Protein AF-A0A4V1SB12-F1 (afdb_monomer)

Radius of gyration: 50.62 Å; Cα contacts (8 Å, |Δi|>4): 23; chains: 1; bounding box: 118×38×130 Å

Foldseek 3Di:
DDDDDPPVVVVVVVVVVPPPPDDDDDDDDDDDDDDDDDDDDPDPVPDDDDDDDDPDPPPWDWPDADDPPD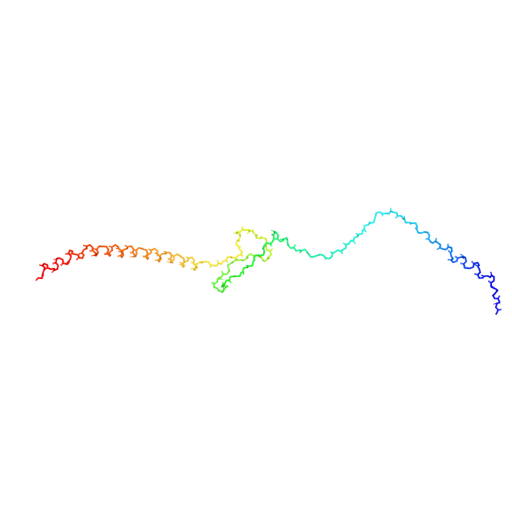DDDPPDDHTDTDCVVVVVVVVVVVVVVVVVVVVVVVVVVVVVVCVVCVVVVVVVVVVVD

Mean predicted aligned error: 17.84 Å

Sequence (129 aa):
MARITPLHLIPALIAAASHAGEITIERRPFHIDRTVSATVLPDPGGCQLVRLDPAAWGDFTIIDIAAHGASVKKGETLVRFETDEIDRKLVDSRRALESGRLALAQAEQEAKLREETTPHKLEAARKAA

Solvent-accessible surface area (backbone atoms only — not comparable to full-atom values): 8763 Å² total; per-residue (Å²): 140,83,87,82,64,81,79,67,57,59,67,58,56,54,64,67,69,64,70,73,78,81,76,84,82,76,92,64,96,79,85,84,86,78,90,76,96,76,82,89,72,79,52,81,90,79,54,80,88,82,80,88,81,72,96,69,71,87,87,54,57,75,75,46,67,60,62,90,89,62,91,77,60,95,91,60,81,57,65,43,61,66,48,72,66,59,54,50,52,49,53,52,51,52,50,51,51,53,52,50,53,50,52,50,54,49,52,53,51,53,49,52,52,46,63,68,46,45,61,59,50,52,53,53,54,62,73,76,108

pLDDT: mean 75.19, std 14.62, range [38.84, 97.06]

Secondary structure (DSSP, 8-state):
-----GGGHHHHHHHHHT----------------------PPPTTT--------S-STT--EEEEPPTT----TT--SEEEP-HHHHHHHHHHHHHHHHHHHHHHHHHHHHHHHHHHHHHHHHHHHH--

Structure (mmCIF, N/CA/C/O backbone):
data_AF-A0A4V1SB12-F1
#
_entry.id   AF-A0A4V1SB12-F1
#
loop_
_atom_site.group_PDB
_atom_site.id
_atom_site.type_symbol
_atom_site.label_atom_id
_atom_site.label_alt_id
_atom_site.label_comp_id
_atom_site.label_asym_id
_atom_site.label_entity_id
_atom_site.label_seq_id
_atom_site.pdbx_PDB_ins_code
_atom_site.Cartn_x
_atom_site.Cartn_y
_atom_site.Cartn_z
_atom_site.occupancy
_atom_site.B_iso_or_equiv
_atom_site.auth_seq_id
_atom_site.auth_comp_id
_atom_site.auth_asym_id
_atom_site.auth_atom_id
_atom_site.pdbx_PDB_model_num
ATOM 1 N N . MET A 1 1 ? 85.931 -1.681 -69.506 1.00 38.84 1 MET A N 1
ATOM 2 C CA . MET A 1 1 ? 86.534 -0.615 -68.674 1.00 38.84 1 MET A CA 1
ATOM 3 C C . MET A 1 1 ? 86.312 0.729 -69.360 1.00 38.84 1 MET A C 1
ATOM 5 O O . MET A 1 1 ? 87.125 1.126 -70.182 1.00 38.84 1 MET A O 1
ATOM 9 N N . ALA A 1 2 ? 85.187 1.394 -69.089 1.00 42.78 2 ALA A N 1
ATOM 10 C CA . ALA A 1 2 ? 84.921 2.745 -69.587 1.00 42.78 2 ALA A CA 1
ATOM 11 C C . ALA A 1 2 ? 85.352 3.749 -68.508 1.00 42.78 2 ALA A C 1
ATOM 13 O O . ALA A 1 2 ? 84.915 3.649 -67.364 1.00 42.78 2 ALA A O 1
ATOM 14 N N . ARG A 1 3 ? 86.273 4.657 -68.847 1.00 46.78 3 ARG A N 1
ATOM 15 C CA . ARG A 1 3 ? 86.781 5.695 -67.940 1.00 46.78 3 ARG A CA 1
ATOM 16 C C . ARG A 1 3 ? 85.720 6.790 -67.807 1.00 46.78 3 ARG A C 1
ATOM 18 O O . ARG A 1 3 ? 85.483 7.519 -68.762 1.00 46.78 3 ARG A O 1
ATOM 25 N N . ILE A 1 4 ? 85.075 6.877 -66.645 1.00 52.66 4 ILE A N 1
ATOM 26 C CA . ILE A 1 4 ? 84.057 7.890 -66.344 1.00 52.66 4 ILE A CA 1
ATOM 27 C C . ILE A 1 4 ? 84.774 9.123 -65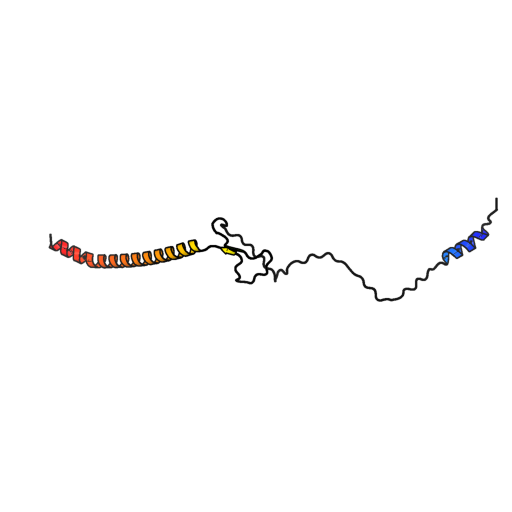.781 1.00 52.66 4 ILE A C 1
ATOM 29 O O . ILE A 1 4 ? 85.281 9.111 -64.663 1.00 52.66 4 ILE A O 1
ATOM 33 N N . THR A 1 5 ? 84.872 10.167 -66.597 1.00 51.50 5 THR A N 1
ATOM 34 C CA . THR A 1 5 ? 85.393 11.495 -66.249 1.00 51.50 5 THR A CA 1
ATOM 35 C C . THR A 1 5 ? 84.414 12.239 -65.320 1.00 51.50 5 THR A C 1
ATOM 37 O O . THR A 1 5 ? 83.203 12.180 -65.541 1.00 51.50 5 THR A O 1
ATOM 40 N N . PRO A 1 6 ? 84.897 13.004 -64.318 1.00 50.50 6 PRO A N 1
ATOM 41 C CA . PRO A 1 6 ? 84.055 13.646 -63.294 1.00 50.50 6 PRO A CA 1
ATOM 42 C C . PRO A 1 6 ? 83.186 14.806 -63.820 1.00 50.50 6 PRO A C 1
ATOM 44 O O . PRO A 1 6 ? 82.346 15.331 -63.095 1.00 50.50 6 PRO A O 1
ATOM 47 N N . LEU A 1 7 ? 83.346 15.195 -65.090 1.00 51.06 7 LEU A N 1
ATOM 48 C CA . LEU A 1 7 ? 82.630 16.315 -65.705 1.00 51.06 7 LEU A CA 1
ATOM 49 C C . LEU A 1 7 ? 81.164 15.987 -66.054 1.00 51.06 7 LEU A C 1
ATOM 51 O O . LEU A 1 7 ? 80.351 16.892 -66.220 1.00 51.06 7 LEU A O 1
ATOM 55 N N . HIS A 1 8 ? 80.797 14.703 -66.115 1.00 49.06 8 HIS A N 1
ATOM 56 C CA . HIS A 1 8 ? 79.422 14.270 -66.397 1.00 49.06 8 HIS A CA 1
ATOM 57 C C . HIS A 1 8 ? 78.562 14.059 -65.141 1.00 49.06 8 HIS A C 1
ATOM 59 O O . HIS A 1 8 ? 77.386 13.727 -65.265 1.00 49.06 8 HIS A O 1
ATOM 65 N N . LEU A 1 9 ? 79.108 14.280 -63.938 1.00 49.69 9 LEU A N 1
ATOM 66 C CA . LEU A 1 9 ? 78.349 14.166 -62.686 1.00 49.69 9 LEU A CA 1
ATOM 67 C C . LEU A 1 9 ? 77.522 15.432 -62.377 1.00 49.69 9 LEU A C 1
ATOM 69 O O . LEU A 1 9 ? 76.523 15.371 -61.666 1.00 49.69 9 LEU A O 1
ATOM 73 N N . ILE A 1 10 ? 77.920 16.579 -62.935 1.00 53.38 10 ILE A N 1
ATOM 74 C CA . ILE A 1 10 ? 77.315 17.890 -62.652 1.00 53.38 10 ILE A CA 1
ATOM 75 C C . ILE A 1 10 ? 75.918 18.065 -63.294 1.00 53.38 10 ILE A C 1
ATOM 77 O O . ILE A 1 10 ? 75.017 18.517 -62.587 1.00 53.38 10 ILE A O 1
ATOM 81 N N . PRO A 1 11 ? 75.650 17.672 -64.561 1.00 54.12 11 PRO A N 1
ATOM 82 C CA . PRO A 1 11 ? 74.310 17.826 -65.137 1.00 54.12 11 PRO A CA 1
ATOM 83 C C . PRO A 1 11 ? 73.275 16.875 -64.514 1.00 54.12 11 PRO A C 1
ATOM 85 O O . PRO A 1 11 ? 72.098 17.218 -64.430 1.00 54.12 11 PRO A O 1
ATOM 88 N N . ALA A 1 12 ? 73.703 15.702 -64.032 1.00 54.16 12 ALA A N 1
ATOM 89 C CA . ALA A 1 12 ? 72.817 14.735 -63.385 1.00 54.16 12 ALA A CA 1
ATOM 90 C C . ALA A 1 12 ? 72.334 15.211 -62.000 1.00 54.16 12 ALA A C 1
ATOM 92 O O . ALA A 1 12 ? 71.198 14.937 -61.616 1.00 54.16 12 ALA A O 1
ATOM 93 N N . LEU A 1 13 ? 73.162 15.974 -61.274 1.00 50.84 13 LEU A N 1
ATOM 94 C CA . LEU A 1 13 ? 72.804 16.526 -59.963 1.00 50.84 13 LEU A CA 1
ATOM 95 C C . LEU A 1 13 ? 71.764 17.660 -60.072 1.00 50.84 13 LEU A C 1
ATOM 97 O O . LEU A 1 13 ? 70.901 17.795 -59.208 1.00 50.84 13 LEU A O 1
ATOM 101 N N . ILE A 1 14 ? 71.801 18.439 -61.160 1.00 51.94 14 ILE A N 1
ATOM 102 C CA . ILE A 1 14 ? 70.862 19.549 -61.400 1.00 51.94 14 ILE A CA 1
ATOM 103 C C . ILE A 1 14 ? 69.477 19.020 -61.812 1.00 51.94 14 ILE A C 1
ATOM 105 O O . ILE A 1 14 ? 68.459 19.557 -61.377 1.00 51.94 14 ILE A O 1
ATOM 109 N N . ALA A 1 15 ? 69.416 17.919 -62.571 1.00 51.31 15 ALA A N 1
ATOM 110 C CA . ALA A 1 15 ? 68.150 17.290 -62.957 1.00 51.31 15 ALA A CA 1
ATOM 111 C C . ALA A 1 15 ? 67.375 16.708 -61.756 1.00 51.31 15 ALA A C 1
ATOM 113 O O . ALA A 1 15 ? 66.145 16.730 -61.743 1.00 51.31 15 ALA A O 1
ATOM 114 N N . ALA A 1 16 ? 68.073 16.234 -60.718 1.00 51.50 16 ALA A N 1
ATOM 115 C CA . ALA A 1 16 ? 67.436 15.714 -59.506 1.00 51.50 16 ALA A CA 1
ATOM 116 C C . ALA A 1 16 ? 66.861 16.828 -58.607 1.00 51.50 16 ALA A C 1
ATOM 118 O O . ALA A 1 16 ? 65.818 16.630 -57.988 1.00 51.50 16 ALA A O 1
ATOM 119 N N . ALA A 1 17 ? 67.488 18.010 -58.577 1.00 51.56 17 ALA A N 1
ATOM 120 C CA . ALA A 1 17 ? 67.050 19.145 -57.757 1.00 51.56 17 ALA A CA 1
ATOM 121 C C . ALA A 1 17 ? 65.850 19.923 -58.341 1.00 51.56 17 ALA A C 1
ATOM 123 O O . ALA A 1 17 ? 65.235 20.715 -57.631 1.00 51.56 17 ALA A O 1
ATOM 124 N N . SER A 1 18 ? 65.499 19.702 -59.616 1.00 49.19 18 SER A N 1
ATOM 125 C CA . SER A 1 18 ? 64.457 20.465 -60.325 1.00 49.19 18 SER A CA 1
ATOM 126 C C . SER A 1 18 ? 63.044 19.873 -60.236 1.00 49.19 18 SER A C 1
ATOM 128 O O . SER A 1 18 ? 62.115 20.435 -60.816 1.00 49.19 18 SER A O 1
ATOM 130 N N . HIS A 1 19 ? 62.834 18.777 -59.505 1.00 53.59 19 HIS A N 1
ATOM 131 C CA . HIS A 1 19 ? 61.485 18.261 -59.246 1.00 53.59 19 HIS A CA 1
ATOM 132 C C . HIS A 1 19 ? 60.880 18.980 -58.035 1.00 53.59 19 HIS A C 1
ATOM 134 O O . HIS A 1 19 ? 60.529 18.368 -57.028 1.00 53.59 19 HIS A O 1
ATOM 140 N N . ALA A 1 20 ? 60.777 20.308 -58.127 1.00 57.22 20 ALA A N 1
ATOM 141 C CA . ALA A 1 20 ? 59.873 21.078 -57.288 1.00 57.22 20 ALA A CA 1
ATOM 142 C C . ALA A 1 20 ? 58.447 20.717 -57.729 1.00 57.22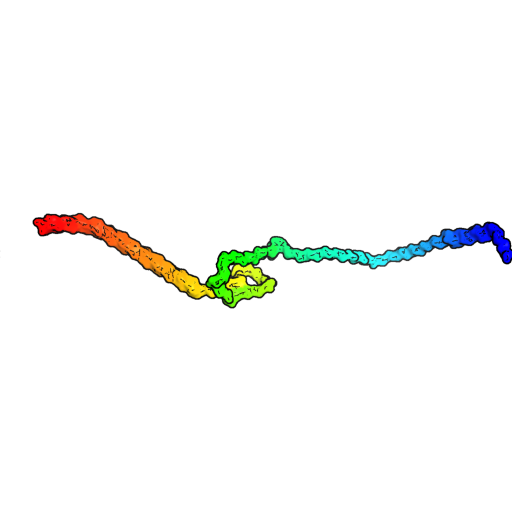 20 ALA A C 1
ATOM 144 O O . ALA A 1 20 ? 57.889 21.323 -58.638 1.00 57.22 20 ALA A O 1
ATOM 145 N N . GLY A 1 21 ? 57.909 19.636 -57.162 1.00 58.31 21 GLY A N 1
ATOM 146 C CA . GLY A 1 21 ? 56.548 19.190 -57.429 1.00 58.31 21 GLY A CA 1
ATOM 147 C C . GLY A 1 21 ? 55.563 20.247 -56.949 1.00 58.31 21 GLY A C 1
ATOM 148 O O . GLY A 1 21 ? 55.278 20.340 -55.757 1.00 58.31 21 GLY A O 1
ATOM 149 N N . GLU A 1 22 ? 55.068 21.062 -57.873 1.00 67.31 22 GLU A N 1
ATOM 150 C CA . GLU A 1 22 ? 54.034 22.048 -57.601 1.00 67.31 22 GLU A CA 1
ATOM 151 C C . GLU A 1 22 ? 52.692 21.317 -57.487 1.00 67.31 22 GLU A C 1
ATOM 153 O O . GLU A 1 22 ? 52.107 20.866 -58.471 1.00 67.31 22 GLU A O 1
ATOM 158 N N . ILE A 1 23 ? 52.230 21.118 -56.253 1.00 68.56 23 ILE A N 1
ATOM 159 C CA . ILE A 1 23 ? 50.921 20.524 -55.980 1.00 68.56 23 ILE A CA 1
ATOM 160 C C . ILE A 1 23 ? 49.911 21.667 -55.937 1.00 68.56 23 ILE A C 1
ATOM 162 O O . ILE A 1 23 ? 49.829 22.407 -54.957 1.00 68.56 23 ILE A O 1
ATOM 166 N N . THR A 1 24 ? 49.138 21.825 -57.009 1.00 73.44 24 THR A N 1
ATOM 167 C CA . THR A 1 24 ? 48.034 22.787 -57.052 1.00 73.44 24 THR A CA 1
ATOM 168 C C . THR A 1 24 ? 46.900 22.307 -56.143 1.00 73.44 24 THR A C 1
ATOM 170 O O . THR A 1 24 ? 46.222 21.323 -56.432 1.00 73.44 24 THR A O 1
ATOM 173 N N . ILE A 1 25 ? 46.701 22.993 -55.016 1.00 73.38 25 ILE A N 1
ATOM 174 C CA . ILE A 1 25 ? 45.654 22.667 -54.040 1.00 73.38 25 ILE A CA 1
ATOM 175 C C . ILE A 1 25 ? 44.348 23.346 -54.463 1.00 73.38 25 ILE A C 1
ATOM 177 O O . ILE A 1 25 ? 44.165 24.550 -54.279 1.00 73.38 25 ILE A O 1
ATOM 181 N N . GLU A 1 26 ? 43.415 22.569 -55.006 1.00 74.56 26 GLU A N 1
ATOM 182 C CA . GLU A 1 26 ? 42.063 23.048 -55.293 1.00 74.56 26 GLU A CA 1
ATOM 183 C C . GLU A 1 26 ? 41.221 23.117 -54.012 1.00 74.56 26 GLU A C 1
ATOM 185 O O . GLU A 1 26 ? 41.046 22.126 -53.298 1.00 74.56 26 GLU A O 1
ATOM 190 N N . ARG A 1 27 ? 40.647 24.290 -53.716 1.00 70.06 27 ARG A N 1
ATOM 191 C CA . ARG A 1 27 ? 39.752 24.473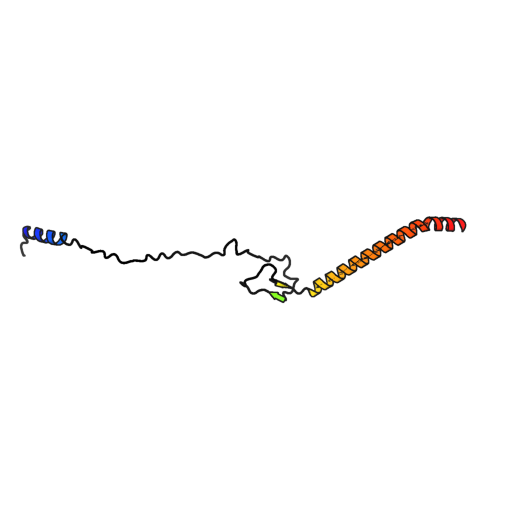 -52.564 1.00 70.06 27 ARG A CA 1
ATOM 192 C C . ARG A 1 27 ? 38.369 23.911 -52.887 1.00 70.06 27 ARG A C 1
ATOM 194 O O . ARG A 1 27 ? 37.534 24.597 -53.468 1.00 70.06 27 ARG A O 1
ATOM 201 N N . ARG A 1 28 ? 38.126 22.669 -52.474 1.00 76.81 28 ARG A N 1
ATOM 202 C CA . ARG A 1 28 ? 36.793 22.052 -52.434 1.00 76.81 28 ARG A CA 1
ATOM 203 C C . ARG A 1 28 ? 36.287 22.026 -50.988 1.00 76.81 28 ARG A C 1
ATOM 205 O O . ARG A 1 28 ? 37.109 21.925 -50.074 1.00 76.81 28 ARG A O 1
ATOM 212 N N . PRO A 1 29 ? 34.971 22.140 -50.743 1.00 74.31 29 PRO A N 1
ATOM 213 C CA . PRO A 1 29 ? 34.434 21.951 -49.403 1.00 74.31 29 PRO A CA 1
ATOM 214 C C . PRO A 1 29 ? 34.760 20.526 -48.950 1.00 74.31 29 PRO A C 1
ATOM 216 O O . PRO A 1 29 ? 34.411 19.557 -49.622 1.00 74.31 29 PRO A O 1
ATOM 219 N N . PHE A 1 30 ? 35.485 20.413 -47.842 1.00 74.94 30 PHE A N 1
ATOM 220 C CA . PHE A 1 30 ? 35.846 19.138 -47.243 1.00 74.94 30 PHE A CA 1
ATOM 221 C C . PHE A 1 30 ? 35.265 19.083 -45.834 1.00 74.94 30 PHE A C 1
ATOM 223 O O . PHE A 1 30 ? 35.299 20.068 -45.094 1.00 74.94 30 PHE A O 1
ATOM 230 N N . HIS A 1 31 ? 34.702 17.933 -45.483 1.00 74.00 31 HIS A N 1
ATOM 231 C CA . HIS A 1 31 ? 34.152 17.678 -44.161 1.00 74.00 31 HIS A CA 1
ATOM 232 C C . HIS A 1 31 ? 35.150 16.842 -43.364 1.00 74.00 31 HIS A C 1
ATOM 234 O O . HIS A 1 31 ? 35.739 15.895 -43.883 1.00 74.00 31 HIS A O 1
ATOM 240 N N . ILE A 1 32 ? 35.376 17.232 -42.111 1.00 78.94 32 ILE A N 1
ATOM 241 C CA . ILE A 1 32 ? 36.209 16.484 -41.173 1.00 78.94 32 ILE A CA 1
ATOM 242 C C . ILE A 1 32 ? 35.264 15.819 -40.182 1.00 78.94 32 ILE A C 1
ATOM 244 O O . ILE A 1 32 ? 34.831 16.448 -39.216 1.00 78.94 32 ILE A O 1
ATOM 248 N N . ASP A 1 33 ? 34.968 14.546 -40.409 1.00 76.88 33 ASP A N 1
ATOM 249 C CA . ASP A 1 33 ? 34.143 13.774 -39.489 1.00 76.88 33 ASP A CA 1
ATOM 250 C C . ASP A 1 33 ? 34.996 13.304 -38.307 1.00 76.88 33 ASP A C 1
ATOM 252 O O . ASP A 1 33 ? 35.993 12.591 -38.452 1.00 76.88 33 ASP A O 1
ATOM 256 N N . ARG A 1 34 ? 34.626 13.740 -37.102 1.00 75.88 34 ARG A N 1
ATOM 257 C CA . ARG A 1 34 ? 35.261 13.318 -35.850 1.00 75.88 34 ARG A CA 1
ATOM 258 C C . ARG A 1 34 ? 34.331 12.340 -35.152 1.00 75.88 34 ARG A C 1
ATOM 260 O O . ARG A 1 34 ? 33.270 12.722 -34.672 1.00 75.88 34 ARG A O 1
ATOM 267 N N . THR A 1 35 ? 34.747 11.081 -35.081 1.00 76.75 35 THR A N 1
ATOM 268 C CA . THR A 1 35 ? 34.009 10.066 -34.323 1.00 76.75 35 THR A CA 1
ATOM 269 C C . THR A 1 35 ? 34.424 10.159 -32.861 1.00 76.75 35 THR A C 1
ATOM 271 O O . THR A 1 35 ? 35.586 9.925 -32.529 1.00 76.75 35 THR A O 1
ATOM 274 N N . VAL A 1 36 ? 33.490 10.531 -31.989 1.00 76.12 36 VAL A N 1
ATOM 275 C CA . VAL A 1 36 ? 33.701 10.562 -30.539 1.00 76.12 36 VAL A CA 1
ATOM 276 C C . VAL A 1 36 ? 32.910 9.420 -29.923 1.00 76.12 36 VAL A C 1
ATOM 278 O O . VAL A 1 36 ? 31.703 9.314 -30.123 1.00 76.12 36 VAL A O 1
ATOM 281 N N . SER A 1 37 ? 33.596 8.564 -29.168 1.00 78.06 37 SER A N 1
ATOM 282 C CA . SER A 1 37 ? 32.953 7.490 -28.416 1.00 78.06 37 SER A CA 1
ATOM 283 C C . SER A 1 37 ? 32.381 8.072 -27.125 1.00 78.06 37 SER A C 1
ATOM 285 O O . SER A 1 37 ? 33.109 8.280 -26.157 1.00 78.06 37 SER A O 1
ATOM 287 N N . ALA A 1 38 ? 31.086 8.379 -27.126 1.00 78.50 38 ALA A N 1
ATOM 288 C CA . ALA A 1 38 ? 30.359 8.882 -25.965 1.00 78.50 38 ALA A CA 1
ATOM 289 C C . ALA A 1 38 ? 29.310 7.860 -25.509 1.00 78.50 38 ALA A C 1
ATOM 291 O O . ALA A 1 38 ? 28.715 7.161 -26.326 1.00 78.50 38 ALA A O 1
ATOM 292 N N . THR A 1 39 ? 29.074 7.784 -24.198 1.00 77.62 39 THR A N 1
ATOM 293 C CA . THR A 1 39 ? 27.968 7.006 -23.621 1.00 77.62 39 THR A CA 1
ATOM 294 C C . THR A 1 39 ? 26.859 7.969 -23.227 1.00 77.62 39 THR A C 1
ATOM 296 O O . THR A 1 39 ? 27.106 8.928 -22.497 1.00 77.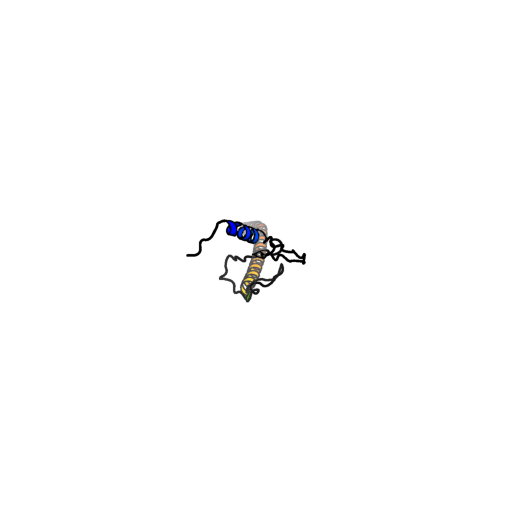62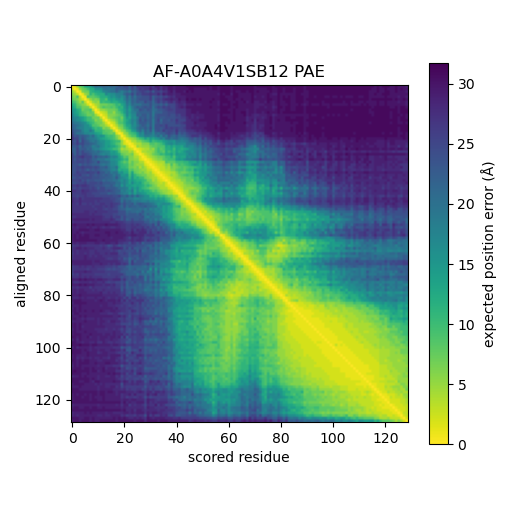 39 THR A O 1
ATOM 299 N N . VAL A 1 40 ? 25.646 7.725 -23.718 1.00 75.31 40 VAL A N 1
ATOM 300 C CA . VAL A 1 40 ? 24.474 8.524 -23.353 1.00 75.31 40 VAL A CA 1
ATOM 301 C C . VAL A 1 40 ? 23.976 8.047 -21.993 1.00 75.31 40 VAL A C 1
ATOM 303 O O . VAL A 1 40 ? 23.557 6.901 -21.847 1.00 75.31 40 VAL A O 1
ATOM 306 N N . LEU A 1 41 ? 24.045 8.929 -21.000 1.00 74.38 41 LEU A N 1
ATOM 307 C CA . LEU A 1 41 ? 23.445 8.724 -19.686 1.00 74.38 41 LEU A CA 1
ATOM 308 C C . LEU A 1 41 ? 22.061 9.392 -19.654 1.00 74.38 41 LEU A C 1
ATOM 310 O O . LEU A 1 41 ? 21.890 10.445 -20.273 1.00 74.38 41 LEU A O 1
ATOM 314 N N . PRO A 1 42 ? 21.079 8.814 -18.941 1.00 69.50 42 PRO A N 1
ATOM 315 C CA . PRO A 1 42 ? 19.809 9.482 -18.689 1.00 69.50 42 PRO A CA 1
ATOM 316 C C . PRO A 1 42 ? 20.042 10.814 -17.970 1.00 69.50 42 PRO A C 1
ATOM 318 O O . PRO A 1 42 ? 20.902 10.904 -17.094 1.00 69.50 42 PRO A O 1
ATOM 321 N N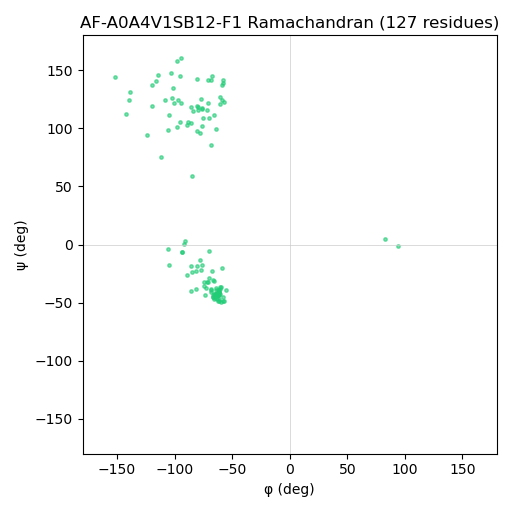 . ASP A 1 43 ? 19.267 11.837 -18.330 1.00 74.06 43 ASP A N 1
ATOM 322 C CA . ASP A 1 43 ? 19.332 13.146 -17.682 1.00 74.06 43 ASP A CA 1
ATOM 323 C C . ASP A 1 43 ? 19.072 12.999 -16.166 1.00 74.06 43 ASP A C 1
ATOM 325 O O . ASP A 1 43 ? 18.009 12.484 -15.791 1.00 74.06 43 ASP A O 1
ATOM 329 N N . PRO A 1 44 ? 19.994 13.436 -15.283 1.00 60.97 44 PRO A N 1
ATOM 330 C CA . PRO A 1 44 ? 19.797 13.372 -13.835 1.00 60.97 44 PRO A CA 1
ATOM 331 C C . PRO A 1 44 ? 18.562 14.151 -13.353 1.00 60.97 44 PRO A C 1
ATOM 333 O O . PRO A 1 44 ? 18.063 13.862 -12.267 1.00 60.97 44 PRO A O 1
ATOM 336 N N . GLY A 1 45 ? 18.043 15.104 -14.140 1.00 61.31 45 GLY A N 1
ATOM 337 C CA . GLY A 1 45 ? 16.784 15.799 -13.845 1.00 61.31 45 GLY A CA 1
ATOM 338 C C . GLY A 1 45 ? 15.518 15.068 -14.312 1.00 61.31 45 GLY A C 1
ATOM 339 O O . GLY A 1 45 ? 14.443 15.298 -13.760 1.00 61.31 45 GLY A O 1
ATOM 340 N N . GLY A 1 46 ? 15.629 14.188 -15.313 1.00 61.03 46 GLY A N 1
ATOM 341 C CA . GLY A 1 46 ? 14.494 13.510 -15.953 1.00 61.03 46 GLY A CA 1
ATOM 342 C C . GLY A 1 46 ? 14.312 12.044 -15.554 1.00 61.03 46 GLY A C 1
ATOM 343 O O . GLY A 1 46 ? 13.235 11.485 -15.758 1.00 61.03 46 GLY A O 1
ATOM 344 N N . CYS A 1 47 ? 15.340 11.410 -14.984 1.00 58.00 47 CYS A N 1
ATOM 345 C CA . CYS A 1 47 ? 15.331 9.990 -14.644 1.00 58.00 47 CYS A CA 1
ATOM 346 C C . CYS A 1 47 ? 15.638 9.788 -13.156 1.00 58.00 47 CYS A C 1
ATOM 348 O O . CYS A 1 47 ? 16.792 9.729 -12.735 1.00 58.00 47 CYS A O 1
ATOM 350 N N . GLN A 1 48 ? 14.590 9.682 -12.339 1.00 64.31 48 GLN A N 1
ATOM 351 C CA . GLN A 1 48 ? 14.736 9.352 -10.926 1.00 64.31 48 GLN A CA 1
ATOM 352 C C . GLN A 1 48 ? 14.778 7.830 -10.762 1.00 64.31 48 GLN A C 1
ATOM 354 O O . GLN A 1 48 ? 13.819 7.136 -11.098 1.00 64.31 48 GLN A O 1
ATOM 359 N N . LEU A 1 49 ? 15.890 7.309 -10.239 1.00 67.12 49 LEU A N 1
ATOM 360 C CA . LEU A 1 49 ? 16.023 5.887 -9.936 1.00 67.12 49 LEU A CA 1
ATOM 361 C C . LEU A 1 49 ? 15.050 5.511 -8.812 1.00 67.12 49 LEU A C 1
ATOM 363 O O . LEU A 1 49 ? 15.234 5.906 -7.661 1.00 67.12 49 LEU A O 1
ATOM 367 N N . VAL A 1 50 ? 14.027 4.727 -9.144 1.00 69.19 50 VAL A N 1
ATOM 368 C CA . VAL A 1 50 ? 13.102 4.146 -8.167 1.00 69.19 50 VAL A CA 1
ATOM 369 C C . VAL A 1 50 ? 13.554 2.717 -7.886 1.00 69.19 50 VAL A C 1
ATOM 371 O O . VAL A 1 50 ? 13.313 1.813 -8.683 1.00 69.19 50 VAL A O 1
ATOM 374 N N . ARG A 1 51 ? 14.244 2.515 -6.759 1.00 71.50 51 ARG A N 1
ATOM 375 C CA . ARG A 1 51 ? 14.591 1.184 -6.248 1.00 71.50 51 ARG A CA 1
ATOM 376 C C . ARG A 1 51 ? 13.561 0.772 -5.200 1.00 71.50 51 ARG A C 1
ATOM 378 O O . ARG A 1 51 ? 13.340 1.505 -4.239 1.00 71.50 51 ARG A O 1
ATOM 385 N N . LEU A 1 52 ? 12.925 -0.378 -5.398 1.00 70.94 52 LEU A N 1
ATOM 386 C CA . LEU A 1 52 ? 11.984 -0.951 -4.440 1.00 70.94 52 LEU A CA 1
ATOM 387 C C . LEU A 1 52 ? 12.737 -1.959 -3.564 1.00 70.94 52 LEU A C 1
ATOM 389 O O . LEU A 1 52 ? 13.034 -3.057 -4.024 1.00 70.94 52 LEU A O 1
ATOM 393 N N . ASP A 1 53 ? 13.026 -1.583 -2.316 1.00 71.50 53 ASP A N 1
ATOM 394 C CA . ASP A 1 53 ? 13.595 -2.472 -1.291 1.00 71.50 53 ASP A CA 1
ATOM 395 C C . ASP A 1 53 ? 12.555 -2.719 -0.175 1.00 71.50 53 ASP A C 1
ATOM 397 O O . ASP A 1 53 ? 12.634 -2.113 0.897 1.00 71.50 53 ASP A O 1
ATOM 401 N N . PRO A 1 54 ? 11.521 -3.546 -0.399 1.00 67.75 54 PRO A N 1
ATOM 402 C CA . PRO A 1 54 ? 10.582 -3.909 0.648 1.00 67.75 54 PRO A CA 1
ATOM 403 C C . PRO A 1 54 ? 11.271 -4.785 1.704 1.00 67.75 54 PRO A C 1
ATOM 405 O O . PRO A 1 54 ? 12.088 -5.655 1.401 1.00 67.75 54 PRO A O 1
ATOM 408 N N . ALA A 1 55 ? 10.911 -4.553 2.967 1.00 69.12 55 ALA A N 1
ATOM 409 C CA . ALA A 1 55 ? 11.480 -5.250 4.120 1.00 69.12 55 ALA A CA 1
ATOM 410 C C . ALA A 1 55 ? 11.105 -6.744 4.182 1.00 69.12 55 ALA A C 1
ATOM 412 O O . ALA A 1 55 ? 11.817 -7.529 4.802 1.00 69.12 55 ALA A O 1
ATOM 413 N N . ALA A 1 56 ? 10.005 -7.137 3.537 1.00 61.84 56 ALA A N 1
ATOM 414 C CA . ALA A 1 56 ? 9.546 -8.516 3.449 1.00 61.84 56 ALA A CA 1
ATOM 415 C C . ALA A 1 56 ? 8.971 -8.770 2.051 1.00 61.84 56 ALA A C 1
ATOM 417 O O . ALA A 1 56 ? 7.948 -8.202 1.679 1.00 61.84 56 ALA A O 1
ATOM 418 N N . TRP A 1 57 ? 9.652 -9.609 1.270 1.00 62.41 57 TRP A N 1
ATOM 419 C CA . TRP A 1 57 ? 9.186 -10.050 -0.049 1.00 62.41 57 TRP A CA 1
ATOM 420 C C . TRP A 1 57 ? 8.324 -11.317 0.020 1.00 62.41 57 TRP A C 1
ATOM 422 O O . TRP A 1 57 ? 7.520 -11.550 -0.872 1.00 62.41 57 TRP A O 1
ATOM 432 N N . GLY A 1 58 ? 8.516 -12.148 1.049 1.00 61.38 58 GLY A N 1
ATOM 433 C CA . GLY A 1 58 ? 7.975 -13.512 1.094 1.00 61.38 58 GLY A CA 1
ATOM 434 C C . GLY A 1 58 ? 6.487 -13.617 1.424 1.00 61.38 58 GLY A C 1
ATOM 435 O O . GLY A 1 58 ? 5.872 -14.618 1.078 1.00 61.38 58 GLY A O 1
ATOM 436 N N . ASP A 1 59 ? 5.912 -12.593 2.055 1.00 64.69 59 ASP A N 1
ATOM 437 C CA . ASP A 1 59 ? 4.552 -12.665 2.605 1.00 64.69 59 ASP A CA 1
ATOM 438 C C . ASP A 1 59 ? 3.476 -12.143 1.642 1.00 64.69 59 ASP A C 1
ATOM 440 O O . ASP A 1 59 ? 2.286 -12.238 1.938 1.00 64.69 59 ASP A O 1
ATOM 444 N N . PHE A 1 60 ? 3.873 -11.571 0.501 1.00 68.25 60 PHE A N 1
ATOM 445 C CA . PHE A 1 60 ? 2.951 -10.926 -0.431 1.00 68.25 60 PHE A CA 1
ATOM 446 C C . PHE A 1 60 ? 2.983 -11.602 -1.799 1.00 68.25 60 PHE A C 1
ATOM 448 O O . PHE A 1 60 ? 3.999 -11.589 -2.496 1.00 68.25 60 PHE A O 1
ATOM 455 N N . THR A 1 61 ? 1.838 -12.134 -2.225 1.00 73.19 61 THR A N 1
ATOM 456 C CA . THR A 1 61 ? 1.650 -12.617 -3.595 1.00 73.19 61 THR A CA 1
ATOM 457 C C . THR A 1 61 ? 1.599 -11.422 -4.548 1.00 73.19 61 THR A C 1
ATOM 459 O O . THR A 1 61 ? 0.756 -10.534 -4.401 1.00 73.19 61 THR A O 1
ATOM 462 N N . ILE A 1 62 ? 2.495 -11.382 -5.537 1.00 77.19 62 ILE A N 1
ATOM 463 C CA . ILE A 1 62 ? 2.471 -10.374 -6.606 1.00 77.19 62 ILE A CA 1
ATOM 464 C C . ILE A 1 62 ? 1.442 -10.807 -7.655 1.00 77.19 62 ILE A C 1
ATOM 466 O O . ILE A 1 62 ? 1.590 -11.859 -8.270 1.00 77.19 62 ILE A O 1
ATOM 470 N N . ILE A 1 63 ? 0.417 -9.985 -7.874 1.00 78.12 63 ILE A N 1
ATOM 471 C CA . ILE A 1 63 ? -0.614 -10.193 -8.901 1.00 78.12 63 ILE A CA 1
ATOM 472 C C . ILE A 1 63 ? -0.150 -9.633 -10.246 1.00 78.12 63 ILE A C 1
ATOM 474 O O . ILE A 1 63 ? -0.437 -10.206 -11.294 1.00 78.12 63 ILE A O 1
ATOM 478 N N . ASP A 1 64 ? 0.508 -8.475 -10.228 1.00 75.81 64 ASP A N 1
ATOM 479 C CA . ASP A 1 64 ? 0.877 -7.752 -11.444 1.00 75.81 64 ASP A CA 1
ATOM 480 C C . ASP A 1 64 ? 2.124 -6.911 -11.218 1.00 75.81 64 ASP A C 1
ATOM 482 O O . ASP A 1 64 ? 2.325 -6.349 -10.137 1.00 75.81 64 ASP A O 1
ATOM 486 N N . ILE A 1 65 ? 2.953 -6.831 -12.249 1.00 79.69 65 ILE A N 1
ATOM 487 C CA . ILE A 1 65 ? 4.211 -6.101 -12.232 1.00 79.69 65 ILE A CA 1
ATOM 488 C C . ILE A 1 65 ? 4.376 -5.357 -13.551 1.00 79.69 65 ILE A C 1
ATOM 490 O O . ILE A 1 65 ? 4.223 -5.925 -14.633 1.00 79.69 65 ILE A O 1
ATOM 494 N N . ALA A 1 66 ? 4.711 -4.072 -13.457 1.00 76.81 66 ALA A N 1
ATOM 495 C CA . ALA A 1 66 ? 5.030 -3.275 -14.628 1.00 76.81 66 ALA A CA 1
ATOM 496 C C . ALA A 1 66 ? 6.222 -3.892 -15.379 1.00 76.81 66 ALA A C 1
ATOM 498 O O . ALA A 1 66 ? 7.215 -4.309 -14.775 1.00 76.81 66 ALA A O 1
ATOM 499 N N . ALA A 1 67 ? 6.128 -3.942 -16.711 1.00 72.00 67 ALA A N 1
ATOM 500 C CA . ALA A 1 67 ? 7.183 -4.503 -17.544 1.00 72.00 67 ALA A CA 1
ATOM 501 C C . ALA A 1 67 ? 8.513 -3.767 -17.318 1.00 72.00 67 ALA A C 1
ATOM 503 O O . ALA A 1 67 ? 8.567 -2.539 -17.214 1.00 72.00 67 ALA A O 1
ATOM 504 N N . HIS A 1 68 ? 9.604 -4.529 -17.262 1.00 69.62 68 HIS A N 1
ATOM 505 C CA . HIS A 1 68 ? 10.929 -3.963 -17.050 1.00 69.62 68 HIS A CA 1
ATOM 506 C C . HIS A 1 68 ? 11.292 -2.980 -18.178 1.00 69.62 68 HIS A C 1
ATOM 508 O O . HIS A 1 68 ? 11.210 -3.328 -19.355 1.00 69.62 68 HIS A O 1
ATOM 514 N N . GLY A 1 69 ? 11.681 -1.751 -17.821 1.00 67.44 69 GLY A N 1
ATOM 515 C CA . GLY A 1 69 ? 12.002 -0.685 -18.779 1.00 67.44 69 GLY A CA 1
ATOM 516 C C . GLY A 1 69 ? 10.796 0.094 -19.325 1.00 67.44 69 GLY A C 1
ATOM 517 O O . GLY A 1 69 ? 10.978 0.950 -20.190 1.00 67.44 69 GLY A O 1
ATOM 518 N N . ALA A 1 70 ? 9.578 -0.164 -18.835 1.00 71.00 70 ALA A N 1
ATOM 519 C CA . ALA A 1 70 ? 8.403 0.623 -19.195 1.00 71.00 70 ALA A CA 1
ATOM 520 C C . ALA A 1 70 ? 8.484 2.060 -18.645 1.00 71.00 70 ALA A C 1
ATOM 522 O O . ALA A 1 70 ? 8.980 2.303 -17.543 1.00 71.00 70 ALA A O 1
ATOM 523 N N . SER A 1 71 ? 7.964 3.020 -19.414 1.00 68.75 71 SER A N 1
ATOM 524 C CA . SER A 1 71 ? 7.795 4.397 -18.946 1.00 68.75 71 SER A CA 1
ATOM 525 C C . SER A 1 71 ? 6.596 4.457 -18.006 1.00 68.75 71 SER A C 1
ATOM 527 O O . SER A 1 71 ? 5.475 4.179 -18.422 1.00 68.75 71 SER A O 1
ATOM 529 N N . VAL A 1 72 ? 6.849 4.814 -16.750 1.00 73.75 72 VAL A N 1
ATOM 530 C CA . VAL A 1 72 ? 5.839 4.894 -15.688 1.00 73.75 72 VAL A CA 1
ATOM 531 C C . VAL A 1 72 ? 5.702 6.333 -15.214 1.00 73.75 72 VAL A C 1
ATOM 533 O O . VAL A 1 72 ? 6.691 7.067 -15.110 1.00 73.75 72 VAL A O 1
ATOM 536 N N . LYS A 1 73 ? 4.471 6.767 -14.941 1.00 76.50 73 LYS A N 1
ATOM 537 C CA . LYS A 1 73 ? 4.201 8.120 -14.435 1.00 76.50 73 LYS A CA 1
ATOM 538 C C . LYS A 1 73 ? 4.111 8.133 -12.912 1.00 76.50 73 LYS A C 1
ATOM 540 O O . LYS A 1 73 ? 3.869 7.122 -12.256 1.00 76.50 73 LYS A O 1
ATOM 545 N N . LYS A 1 74 ? 4.264 9.321 -12.320 1.00 73.00 74 LYS A N 1
ATOM 546 C CA . LYS A 1 74 ? 4.058 9.516 -10.880 1.00 73.00 74 LYS A CA 1
ATOM 547 C C . LYS A 1 74 ? 2.628 9.116 -10.494 1.00 73.00 74 LYS A C 1
ATOM 549 O O . LYS A 1 74 ? 1.675 9.686 -11.019 1.00 73.00 74 LYS A O 1
ATOM 554 N N . GLY A 1 75 ? 2.506 8.197 -9.537 1.00 76.75 75 GLY A N 1
ATOM 555 C CA . GLY A 1 75 ? 1.223 7.694 -9.029 1.00 76.75 75 GLY A CA 1
ATOM 556 C C . GLY A 1 75 ? 0.732 6.410 -9.702 1.00 76.75 75 GLY A C 1
ATOM 557 O O . GLY A 1 75 ? -0.306 5.891 -9.308 1.00 76.75 75 GLY A O 1
ATOM 558 N N . GLU A 1 76 ? 1.467 5.888 -10.681 1.00 77.62 76 GLU A N 1
ATOM 559 C CA . GLU A 1 76 ? 1.157 4.612 -11.320 1.00 77.62 76 GLU A CA 1
ATOM 560 C C . GLU A 1 76 ? 1.643 3.430 -10.468 1.00 77.62 76 GLU A C 1
ATOM 562 O O . GLU A 1 76 ? 2.688 3.491 -9.812 1.00 77.62 76 GLU A O 1
ATOM 567 N N . THR A 1 77 ? 0.861 2.352 -10.442 1.00 77.50 77 THR A N 1
ATOM 568 C CA . THR A 1 77 ? 1.178 1.154 -9.660 1.00 77.50 77 THR A CA 1
ATOM 569 C C . THR A 1 77 ? 2.269 0.342 -10.354 1.00 77.50 77 THR A C 1
ATOM 571 O O . THR A 1 77 ? 2.056 -0.182 -11.440 1.00 77.50 77 THR A O 1
ATOM 574 N N . LEU A 1 78 ? 3.429 0.207 -9.707 1.00 79.75 78 LEU A N 1
ATOM 575 C CA . LEU A 1 78 ? 4.551 -0.593 -10.219 1.00 79.75 78 LEU A CA 1
ATOM 576 C C . LEU A 1 78 ? 4.385 -2.088 -9.939 1.00 79.75 78 LEU A C 1
ATOM 578 O O . LEU A 1 78 ? 4.754 -2.923 -10.762 1.00 79.75 78 LEU A O 1
ATOM 582 N N . VAL A 1 79 ? 3.849 -2.412 -8.762 1.00 78.69 79 VAL A N 1
ATOM 583 C CA . VAL A 1 79 ? 3.614 -3.779 -8.296 1.00 78.69 79 VAL A CA 1
ATOM 584 C C . VAL A 1 79 ? 2.262 -3.803 -7.598 1.00 78.69 79 VAL A C 1
ATOM 586 O O . VAL A 1 79 ? 2.026 -3.018 -6.677 1.00 78.69 79 VAL A O 1
ATOM 589 N N . ARG A 1 80 ? 1.366 -4.680 -8.046 1.00 79.12 80 ARG A N 1
ATOM 590 C CA . ARG A 1 80 ? 0.094 -4.955 -7.378 1.00 79.12 80 ARG A CA 1
ATOM 591 C C . ARG A 1 80 ? 0.244 -6.239 -6.579 1.00 79.12 80 ARG A C 1
ATOM 593 O O . ARG A 1 80 ? 0.543 -7.285 -7.150 1.00 79.12 80 ARG A O 1
ATOM 600 N N . PHE A 1 81 ? 0.014 -6.150 -5.278 1.00 82.00 81 PHE A N 1
ATOM 601 C CA . PHE A 1 81 ? -0.017 -7.301 -4.382 1.00 82.00 81 PHE A CA 1
ATOM 602 C C . PHE A 1 81 ? -1.457 -7.752 -4.134 1.00 82.00 81 PHE A C 1
ATOM 604 O O . PHE A 1 81 ? -2.394 -6.971 -4.302 1.00 82.00 81 PHE A O 1
ATOM 611 N N . GLU A 1 82 ? -1.625 -9.005 -3.730 1.00 79.19 82 GLU A N 1
ATOM 612 C CA . GLU A 1 82 ? -2.886 -9.528 -3.209 1.00 79.19 82 GLU A CA 1
ATOM 613 C C . GLU A 1 82 ? -3.157 -8.951 -1.814 1.00 79.19 82 GLU A C 1
ATOM 615 O O . GLU A 1 82 ? -2.380 -9.164 -0.882 1.00 79.19 82 GLU A O 1
ATOM 620 N N . THR A 1 83 ? -4.234 -8.171 -1.671 1.00 80.25 83 THR A N 1
ATOM 621 C CA . THR A 1 83 ? -4.541 -7.434 -0.430 1.00 80.25 83 THR A CA 1
ATOM 622 C C . THR A 1 83 ? -5.677 -8.040 0.387 1.00 80.25 83 THR A C 1
ATOM 624 O O . THR A 1 83 ? -5.907 -7.594 1.507 1.00 80.25 83 THR A O 1
ATOM 627 N N . ASP A 1 84 ? -6.338 -9.096 -0.090 1.00 82.19 84 ASP A N 1
ATOM 628 C CA . ASP A 1 84 ? -7.564 -9.640 0.511 1.00 82.19 84 ASP A CA 1
ATOM 629 C C . ASP A 1 84 ? -7.429 -10.014 1.996 1.00 82.19 84 ASP A C 1
ATOM 631 O O . ASP A 1 84 ? -8.351 -9.822 2.793 1.00 82.19 84 ASP A O 1
ATOM 635 N N . GLU A 1 85 ? -6.297 -10.587 2.409 1.00 81.50 85 GLU A N 1
ATOM 636 C CA . GLU A 1 85 ? -6.049 -10.883 3.827 1.00 81.50 85 GLU A CA 1
ATOM 637 C C . GLU A 1 85 ? -5.759 -9.632 4.656 1.00 81.50 85 GLU A C 1
ATOM 639 O O . GLU A 1 85 ? -6.193 -9.534 5.806 1.00 81.50 85 GLU A O 1
ATOM 644 N N . ILE A 1 86 ? -5.033 -8.677 4.079 1.00 82.50 86 ILE A N 1
ATOM 645 C CA . ILE A 1 86 ? -4.668 -7.419 4.733 1.00 82.50 86 ILE A CA 1
ATOM 646 C C . ILE A 1 86 ? -5.931 -6.594 4.971 1.00 82.50 86 ILE A C 1
ATOM 648 O O . ILE A 1 86 ? -6.149 -6.105 6.078 1.00 82.50 86 ILE A O 1
ATOM 652 N N . ASP A 1 87 ? -6.796 -6.513 3.963 1.00 84.56 87 ASP A N 1
ATOM 653 C CA . ASP A 1 87 ? -8.056 -5.783 4.011 1.00 84.56 87 ASP A CA 1
ATOM 654 C C . ASP A 1 87 ? -9.003 -6.392 5.048 1.00 84.56 87 ASP A C 1
ATOM 656 O O . ASP A 1 87 ? -9.575 -5.671 5.871 1.00 84.56 87 ASP A O 1
ATOM 660 N N . ARG A 1 88 ? -9.099 -7.728 5.103 1.00 87.94 88 ARG A N 1
ATOM 661 C CA . ARG A 1 88 ? -9.850 -8.429 6.158 1.00 87.94 88 ARG A CA 1
ATOM 662 C C . ARG A 1 88 ? -9.304 -8.120 7.551 1.00 87.94 88 ARG A C 1
ATOM 664 O O . ARG A 1 88 ? -10.067 -7.693 8.417 1.00 87.94 88 ARG A O 1
ATOM 671 N N . LYS A 1 89 ? -7.987 -8.240 7.757 1.00 86.69 89 LYS A N 1
ATOM 672 C CA . LYS A 1 89 ? -7.344 -7.914 9.044 1.00 86.69 89 LYS A CA 1
ATOM 673 C C . LYS A 1 89 ? -7.554 -6.453 9.445 1.00 86.69 89 LYS A C 1
ATOM 675 O O . LYS A 1 89 ? -7.746 -6.170 10.627 1.00 86.69 89 LYS A O 1
ATOM 680 N N . LEU A 1 90 ? -7.550 -5.528 8.487 1.00 92.00 90 LEU A N 1
ATOM 681 C CA . LEU A 1 90 ? -7.826 -4.107 8.711 1.00 92.00 90 LEU A CA 1
ATOM 682 C C . LEU A 1 90 ? -9.260 -3.875 9.182 1.00 92.00 90 LEU A C 1
ATOM 684 O O . LEU A 1 90 ? -9.481 -3.131 10.140 1.00 92.00 90 LEU A O 1
ATOM 688 N N . VAL A 1 91 ? -10.230 -4.513 8.525 1.00 93.50 91 VAL A N 1
ATOM 689 C CA . VAL A 1 91 ? -11.644 -4.425 8.901 1.00 93.50 91 VAL A CA 1
ATOM 690 C C . VAL A 1 91 ? -11.866 -5.007 10.294 1.00 93.50 91 VAL A C 1
ATOM 692 O O . VAL A 1 91 ? -12.495 -4.355 11.129 1.00 93.50 91 VAL A O 1
ATOM 695 N N . ASP A 1 92 ? -11.315 -6.184 10.574 1.00 93.44 92 ASP A N 1
ATOM 696 C CA . ASP A 1 92 ? -11.454 -6.831 11.878 1.00 93.44 92 ASP A CA 1
ATOM 697 C C . ASP A 1 92 ? -10.778 -6.022 12.989 1.00 93.44 92 ASP A C 1
ATOM 699 O O . ASP A 1 92 ? -11.384 -5.791 14.035 1.00 93.44 92 ASP A O 1
ATOM 703 N N . SER A 1 93 ? -9.580 -5.484 12.742 1.00 92.00 93 SER A N 1
ATOM 704 C CA . SER A 1 93 ? -8.897 -4.597 13.694 1.00 92.00 93 SER A CA 1
ATOM 705 C C . SER A 1 93 ? -9.707 -3.331 13.969 1.00 92.00 93 SER A C 1
ATOM 707 O O . SER A 1 93 ? -9.843 -2.915 15.118 1.00 92.00 93 SER A O 1
ATOM 709 N N . ARG A 1 94 ? -10.306 -2.729 12.934 1.00 94.06 94 ARG A N 1
ATOM 710 C CA . ARG A 1 94 ? -11.165 -1.549 13.094 1.00 94.06 94 ARG A CA 1
ATOM 711 C C . ARG A 1 94 ? -12.404 -1.869 13.929 1.00 94.06 94 ARG A C 1
ATOM 713 O O . ARG A 1 94 ? -12.751 -1.097 14.815 1.00 94.06 94 ARG A O 1
ATOM 720 N N . ARG A 1 95 ? -13.043 -3.018 13.694 1.00 94.62 95 ARG A N 1
ATOM 721 C CA . ARG A 1 95 ? -14.188 -3.480 14.497 1.00 94.62 95 ARG A CA 1
ATOM 722 C C . ARG A 1 95 ? -13.801 -3.745 15.948 1.00 94.62 95 ARG A C 1
ATOM 724 O O . ARG A 1 95 ? -14.539 -3.352 16.847 1.00 94.62 95 ARG A O 1
ATOM 731 N N . ALA A 1 96 ? -12.651 -4.374 16.180 1.00 94.00 96 ALA A N 1
ATOM 732 C CA . ALA A 1 96 ? -12.141 -4.630 17.522 1.00 94.00 96 ALA A CA 1
ATOM 733 C C . ALA A 1 96 ? -11.889 -3.324 18.291 1.00 94.00 96 ALA A C 1
ATOM 735 O O . ALA A 1 96 ? -12.261 -3.222 19.459 1.00 94.00 96 ALA A O 1
ATOM 736 N N . LEU A 1 97 ? -11.334 -2.303 17.626 1.00 95.88 97 LEU A N 1
ATOM 737 C CA . LEU A 1 97 ? -11.145 -0.975 18.214 1.00 95.88 97 LEU A CA 1
ATOM 738 C C . LEU A 1 97 ? -12.475 -0.320 18.605 1.00 95.88 97 LEU A C 1
ATOM 740 O O . LEU A 1 97 ? -12.604 0.162 19.729 1.00 95.88 97 LEU A O 1
ATOM 744 N N . GLU A 1 98 ? -13.476 -0.342 17.723 1.00 95.25 98 GLU A N 1
ATOM 745 C CA . GLU A 1 98 ? -14.797 0.222 18.034 1.00 95.25 98 GLU A CA 1
ATOM 746 C C . GLU A 1 98 ? -15.488 -0.527 19.179 1.00 95.25 98 GLU A C 1
ATOM 748 O O . GLU A 1 98 ? -16.019 0.094 20.100 1.00 95.25 98 GLU A O 1
ATOM 753 N N . SER A 1 99 ? -15.423 -1.862 19.184 1.00 94.69 99 SER A N 1
ATOM 754 C CA . SER A 1 99 ? -15.951 -2.673 20.285 1.00 94.69 99 SER A CA 1
ATOM 755 C C . SER A 1 99 ? -15.254 -2.353 21.608 1.00 94.69 99 SER A C 1
ATOM 757 O O . SER A 1 99 ? -15.919 -2.228 22.635 1.00 94.69 99 SER A O 1
ATOM 759 N N . GLY A 1 100 ? -13.927 -2.201 21.595 1.00 94.12 100 GLY A N 1
ATOM 760 C CA . GLY A 1 100 ? -13.156 -1.811 22.773 1.00 94.12 100 GLY A CA 1
ATOM 761 C C . GLY A 1 100 ? -13.545 -0.424 23.280 1.00 94.12 100 GLY A C 1
ATOM 762 O O . GLY A 1 100 ? -13.713 -0.232 24.482 1.00 94.12 100 GLY A O 1
ATOM 763 N N . ARG A 1 101 ? -13.774 0.529 22.368 1.00 95.81 101 ARG A N 1
ATOM 764 C CA . ARG A 1 101 ? -14.219 1.886 22.709 1.00 95.81 101 ARG A CA 1
ATOM 765 C C . ARG A 1 101 ? -15.587 1.888 23.388 1.00 95.81 101 ARG A C 1
ATOM 767 O O . ARG A 1 101 ? -15.777 2.595 24.375 1.00 95.81 101 ARG A O 1
ATOM 774 N N . LEU A 1 102 ? -16.530 1.097 22.878 1.00 96.50 102 LEU A N 1
ATOM 775 C CA . LEU A 1 102 ? -17.861 0.954 23.472 1.00 96.50 102 LEU A CA 1
ATOM 776 C C . LEU A 1 102 ? -17.801 0.278 24.845 1.00 96.50 102 LEU A C 1
ATOM 778 O O . LEU A 1 102 ? -18.436 0.756 25.781 1.00 96.50 102 LEU A O 1
ATOM 782 N N . ALA A 1 103 ? -17.002 -0.784 24.985 1.00 95.44 103 ALA A N 1
ATOM 783 C CA . ALA A 1 103 ? -16.811 -1.470 26.261 1.00 95.44 103 ALA A CA 1
ATOM 784 C C . ALA A 1 103 ? -16.197 -0.545 27.324 1.00 95.44 103 ALA A C 1
ATOM 786 O O . ALA A 1 103 ? -16.641 -0.548 28.471 1.00 95.44 103 ALA A O 1
ATOM 787 N N . LEU A 1 104 ? -15.223 0.286 26.936 1.00 97.06 104 LEU A N 1
ATOM 788 C CA . LEU A 1 104 ? -14.634 1.291 27.820 1.00 97.06 104 LEU A CA 1
ATOM 789 C C . LEU A 1 104 ? -15.686 2.309 28.279 1.00 97.06 104 LEU A C 1
ATOM 791 O O . LEU A 1 104 ? -15.832 2.539 29.475 1.00 97.06 104 LEU A O 1
ATOM 795 N N . ALA A 1 105 ? -16.467 2.859 27.345 1.00 96.00 105 ALA A N 1
ATOM 796 C CA . ALA A 1 105 ? -17.522 3.820 27.665 1.00 96.00 105 ALA A CA 1
ATOM 797 C C . ALA A 1 105 ? -18.597 3.221 28.592 1.00 96.00 105 ALA A C 1
ATOM 799 O O . ALA A 1 105 ? -19.082 3.893 29.503 1.00 96.00 105 ALA A O 1
ATOM 800 N N . GLN A 1 106 ? -18.951 1.948 28.396 1.00 95.88 106 GLN A N 1
ATOM 801 C CA . GLN A 1 106 ? -19.872 1.243 29.284 1.00 95.88 106 GLN A CA 1
ATOM 802 C C . GLN A 1 106 ? -19.271 1.058 30.684 1.00 95.88 106 GLN A C 1
ATOM 804 O O . GLN A 1 106 ? -19.936 1.364 31.672 1.00 95.88 106 GLN A O 1
ATOM 809 N N . ALA A 1 107 ? -18.015 0.616 30.781 1.00 94.69 107 ALA A N 1
ATOM 810 C CA . ALA A 1 107 ? -17.330 0.441 32.059 1.00 94.69 107 ALA A CA 1
ATOM 811 C C . ALA A 1 107 ? -17.200 1.766 32.831 1.00 94.69 107 ALA A C 1
ATOM 813 O O . ALA A 1 107 ? -17.407 1.795 34.044 1.00 94.69 107 ALA A O 1
ATOM 814 N N . GLU A 1 108 ? -16.921 2.872 32.137 1.00 96.75 108 GLU A N 1
ATOM 815 C CA . GLU A 1 108 ? -16.905 4.217 32.724 1.00 96.75 108 GLU A CA 1
ATOM 816 C C . GLU A 1 108 ? -18.278 4.616 33.278 1.00 96.75 108 GLU A C 1
ATOM 818 O O . GLU A 1 108 ? -18.373 5.157 34.381 1.00 96.75 108 GLU A O 1
ATOM 823 N N . GLN A 1 109 ? -19.355 4.332 32.543 1.00 95.38 109 GLN A N 1
ATOM 824 C CA . GLN A 1 109 ? -20.710 4.639 32.995 1.00 95.38 109 GLN A CA 1
ATOM 825 C C . GLN A 1 109 ? -21.127 3.775 34.193 1.00 95.38 109 GLN A C 1
ATOM 827 O O . GLN A 1 109 ? -21.730 4.275 35.144 1.00 95.38 109 GLN A O 1
ATOM 832 N N . GLU A 1 110 ? -20.784 2.488 34.178 1.00 93.75 110 GLU A N 1
ATOM 833 C CA . GLU A 1 110 ? -21.023 1.577 35.298 1.00 93.75 110 GLU A CA 1
ATOM 834 C C . GLU A 1 110 ? -20.229 1.980 36.545 1.00 93.75 110 GLU A C 1
ATOM 836 O O . GLU A 1 110 ? -20.750 1.869 37.658 1.00 93.75 110 GLU A O 1
ATOM 841 N N . ALA A 1 111 ? -18.995 2.467 36.379 1.00 95.31 111 ALA A N 1
ATOM 842 C CA . ALA A 1 111 ? -18.182 2.983 37.476 1.00 95.31 111 ALA A CA 1
ATOM 843 C C . ALA A 1 111 ? -18.845 4.203 38.130 1.00 95.31 111 ALA A C 1
ATOM 845 O O . ALA A 1 111 ? -19.050 4.194 39.344 1.00 95.31 111 ALA A O 1
ATOM 846 N N . LYS A 1 112 ? -19.291 5.184 37.332 1.00 95.19 112 LYS A N 1
ATOM 847 C CA . LYS A 1 112 ? -20.027 6.363 37.830 1.00 95.19 112 LYS A CA 1
ATOM 848 C C . LYS A 1 112 ? -21.297 5.974 38.582 1.00 95.19 112 LYS A C 1
ATOM 850 O O . LYS A 1 112 ? -21.507 6.390 39.718 1.00 95.19 112 LYS A O 1
ATOM 855 N N . LEU A 1 113 ? -22.115 5.100 37.992 1.00 94.69 113 LEU A N 1
ATOM 856 C CA . LEU A 1 113 ? -23.339 4.619 38.637 1.00 94.69 113 LEU A CA 1
ATOM 857 C C . LEU A 1 113 ? -23.038 3.890 39.956 1.00 94.69 113 LEU A C 1
ATOM 859 O O . LEU A 1 113 ? -23.796 3.974 40.927 1.00 94.69 113 LEU A O 1
ATOM 863 N N . ARG A 1 114 ? -21.938 3.136 40.013 1.00 90.00 114 ARG A N 1
ATOM 864 C CA . ARG A 1 114 ? -21.520 2.451 41.236 1.00 90.00 114 ARG A CA 1
ATOM 865 C C . ARG A 1 114 ? -21.111 3.452 42.306 1.00 90.00 114 ARG A C 1
ATOM 867 O O . ARG A 1 114 ? -21.555 3.289 43.438 1.00 90.00 114 ARG A O 1
ATOM 874 N N . GLU A 1 115 ? -20.336 4.474 41.970 1.00 93.69 115 GLU A N 1
ATOM 875 C CA . GLU A 1 115 ? -19.950 5.540 42.903 1.00 93.69 115 GLU A CA 1
ATOM 876 C C . GLU A 1 115 ? -21.178 6.245 43.494 1.00 93.69 115 GLU A C 1
ATOM 878 O O . GLU A 1 115 ? -21.278 6.374 44.714 1.00 93.69 115 GLU A O 1
ATOM 883 N N . GLU A 1 116 ? -22.166 6.586 42.663 1.00 91.69 116 GLU A N 1
ATOM 884 C CA . GLU A 1 116 ? -23.408 7.242 43.097 1.00 91.69 116 GLU A CA 1
ATOM 885 C C . GLU A 1 116 ? -24.308 6.330 43.949 1.00 91.69 116 GLU A C 1
ATOM 887 O O . GLU A 1 116 ? -24.903 6.763 44.935 1.00 91.69 116 GLU A O 1
ATOM 892 N N . THR A 1 117 ? -24.412 5.042 43.607 1.00 89.25 117 THR A N 1
ATOM 893 C CA . THR A 1 117 ? -25.316 4.106 44.308 1.00 89.25 117 THR A CA 1
ATOM 894 C C . THR A 1 117 ? -24.707 3.462 45.554 1.00 89.25 117 THR A C 1
ATOM 896 O O . THR A 1 117 ? -25.442 2.948 46.401 1.00 89.25 117 THR A O 1
ATOM 899 N N . THR A 1 118 ? -23.381 3.480 45.698 1.00 89.75 118 THR A N 1
ATOM 900 C CA . THR A 1 118 ? -22.659 2.929 46.857 1.00 89.75 118 THR A CA 1
ATOM 901 C C . THR A 1 118 ? -23.093 3.531 48.202 1.00 89.75 118 THR A C 1
ATOM 903 O O . THR A 1 118 ? -23.393 2.739 49.101 1.00 89.75 118 THR A O 1
ATOM 906 N N . PRO A 1 119 ? -23.193 4.866 48.391 1.00 89.50 119 PRO A N 1
ATOM 907 C CA . PRO A 1 119 ? -23.622 5.436 49.672 1.00 89.50 119 PRO A CA 1
ATOM 908 C C . PRO A 1 119 ? -25.050 5.020 50.041 1.00 89.50 119 PRO A C 1
ATOM 910 O O . PRO A 1 119 ? -25.293 4.578 51.163 1.00 89.50 119 PRO A O 1
ATOM 913 N N . HIS A 1 120 ? -25.977 5.047 49.082 1.00 87.75 120 HIS A N 1
ATOM 914 C CA . HIS A 1 120 ? -27.362 4.629 49.308 1.00 87.75 120 HIS A CA 1
ATOM 915 C C . HIS A 1 120 ? -27.476 3.149 49.697 1.00 87.75 120 HIS A C 1
ATOM 917 O O . HIS A 1 120 ? -28.245 2.793 50.591 1.00 87.75 120 HIS A O 1
ATOM 923 N N . LYS A 1 121 ? -26.676 2.277 49.070 1.00 84.00 121 LYS A N 1
ATOM 924 C CA . LYS A 1 121 ? -26.617 0.849 49.420 1.00 84.00 121 LYS A CA 1
ATOM 925 C C . LYS A 1 121 ? -26.004 0.617 50.803 1.00 84.00 121 LYS A C 1
ATOM 927 O O . LYS A 1 121 ? -26.491 -0.239 51.537 1.00 84.00 121 LYS A O 1
ATOM 932 N N . LEU A 1 122 ? -24.982 1.388 51.180 1.00 87.31 122 LEU A N 1
ATOM 933 C CA . LEU A 1 122 ? -24.374 1.350 52.516 1.00 87.31 122 LEU A CA 1
ATOM 934 C C . LEU A 1 122 ? -25.366 1.757 53.610 1.00 87.31 122 LEU A C 1
ATOM 936 O O . LEU A 1 122 ? -25.449 1.093 54.641 1.00 87.31 122 LEU A O 1
ATOM 940 N N . GLU A 1 123 ? -26.139 2.818 53.389 1.00 86.00 123 GLU A N 1
ATOM 941 C CA . GLU A 1 123 ? -27.178 3.253 54.327 1.00 86.00 123 GLU A CA 1
ATOM 942 C C . GLU A 1 123 ? -28.311 2.232 54.456 1.00 86.00 123 GLU A C 1
ATOM 944 O O . GLU A 1 123 ? -28.753 1.944 55.568 1.00 86.00 123 GLU A O 1
ATOM 949 N N . ALA A 1 124 ? -28.760 1.652 53.340 1.00 86.56 124 ALA A N 1
ATOM 950 C CA . ALA A 1 124 ? -29.773 0.602 53.349 1.00 86.56 124 ALA A CA 1
ATOM 951 C C . ALA A 1 124 ? -29.294 -0.649 54.106 1.00 86.56 124 ALA A C 1
ATOM 953 O O . ALA A 1 124 ? -30.030 -1.181 54.934 1.00 86.56 124 ALA A O 1
ATOM 954 N N . ALA A 1 125 ? -28.046 -1.076 53.887 1.00 83.25 125 ALA A N 1
ATOM 955 C CA . ALA A 1 125 ? -27.452 -2.211 54.591 1.00 83.25 125 ALA A CA 1
ATOM 956 C C . ALA A 1 125 ? -27.310 -1.956 56.100 1.00 83.25 125 ALA A C 1
ATOM 958 O O . ALA A 1 125 ? -27.581 -2.849 56.897 1.00 83.25 125 ALA A O 1
ATOM 959 N N . ARG A 1 126 ? -26.948 -0.731 56.506 1.00 79.94 1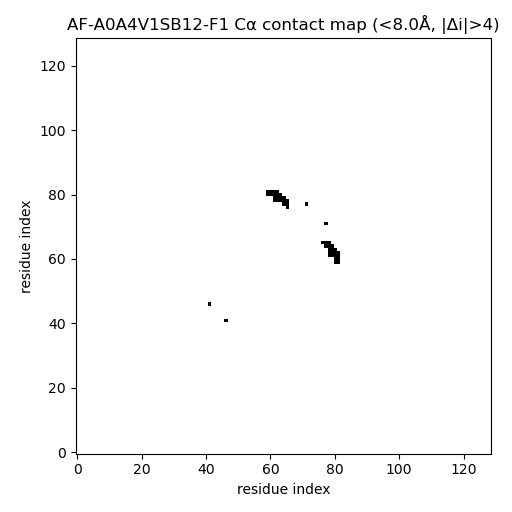26 ARG A N 1
ATOM 960 C CA . ARG A 1 126 ? -26.871 -0.342 57.926 1.00 79.94 126 ARG A CA 1
ATOM 961 C C . ARG A 1 126 ? -28.228 -0.318 58.625 1.00 79.94 126 ARG A C 1
ATOM 963 O O . ARG A 1 126 ? -28.268 -0.533 59.825 1.00 79.94 126 ARG A O 1
ATOM 970 N N . LYS A 1 127 ? -29.318 -0.025 57.909 1.00 82.06 127 LYS A N 1
ATOM 971 C CA . LYS A 1 127 ? -30.682 -0.010 58.472 1.00 82.06 127 LYS A CA 1
ATOM 972 C C . LYS A 1 127 ? -31.311 -1.401 58.596 1.00 82.06 127 LYS A C 1
ATOM 974 O O . LY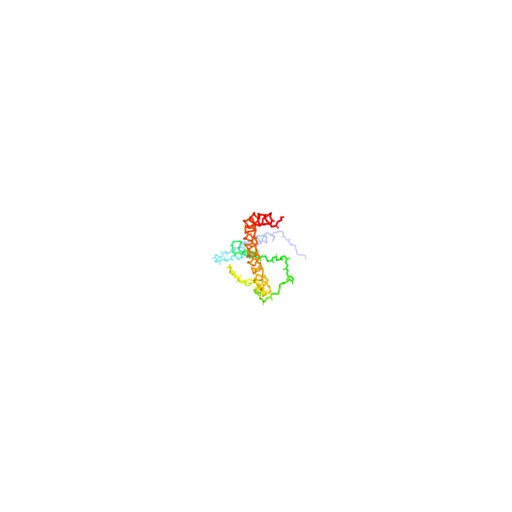S A 1 127 ? -32.306 -1.539 59.296 1.00 82.06 127 LYS A O 1
ATOM 979 N N . ALA A 1 128 ? -30.786 -2.393 57.879 1.00 75.75 128 ALA A N 1
ATOM 980 C CA . ALA A 1 128 ? -31.301 -3.762 57.866 1.00 75.75 128 ALA A CA 1
ATOM 981 C C . ALA A 1 128 ? -30.602 -4.699 58.873 1.00 75.75 128 ALA A C 1
ATOM 983 O O . ALA A 1 128 ? -31.021 -5.848 59.005 1.00 75.75 128 ALA A O 1
ATOM 984 N N . ALA A 1 129 ? -29.546 -4.221 59.539 1.00 57.66 129 ALA A N 1
ATOM 985 C CA . ALA A 1 129 ? -28.801 -4.911 60.593 1.00 57.66 129 ALA A CA 1
ATOM 986 C C . ALA A 1 129 ? -29.210 -4.382 61.973 1.00 57.66 129 ALA A C 1
ATOM 988 O O . ALA A 1 129 ? -29.228 -5.199 62.919 1.00 57.66 129 ALA A O 1
#